Protein AF-A0A7D9M442-F1 (afdb_monomer)

Solvent-accessible surface area (backbone atoms only — not comparable to full-atom values): 5699 Å² total; per-residue (Å²): 112,73,65,52,66,72,62,32,69,70,51,43,58,56,58,74,69,63,83,73,95,51,93,71,42,90,75,34,66,72,53,50,51,52,53,48,52,44,67,80,46,75,59,74,48,44,68,58,37,40,49,57,46,76,68,62,70,82,55,94,93,58,50,69,67,59,46,52,50,53,51,52,60,35,47,70,60,32,66,56,76,82,72,78,69,89,79,76,78,131

Sequence (90 aa):
MALLHVAGLEALEVYNTFQWDTAGDDVKVDKIMEKFDRYWNPRKNLTFDGQSFCTRNQQEGETIDTYITELRNKASRCEFADLKDGSDPL

Mean predicted aligned error: 11.62 Å

Organism: Paramuricea clavata (NCBI:txid317549)

pLDDT: mean 82.08, std 16.18, range [38.03, 96.94]

Radius of gyration: 20.0 Å; Cα contacts (8 Å, |Δi|>4): 41; chains: 1; bounding box: 41×38×50 Å

Secondary structure (DSSP, 8-state):
-HHHHHH-HHHHHHHTT---SSTTGGG-HHHHHHHHHHHH-S---HHHHHHHHHT--PPTT--HHHHHHHHHHHHHHTTGGGG-------

Structure (mmCIF, N/CA/C/O backbone):
data_AF-A0A7D9M442-F1
#
_entry.id   AF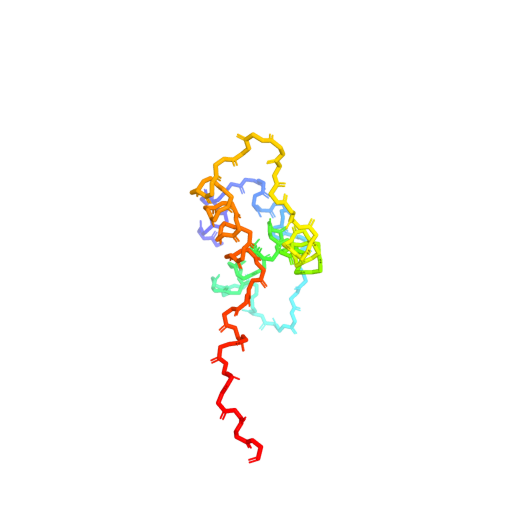-A0A7D9M442-F1
#
loop_
_atom_site.group_PDB
_atom_site.id
_atom_site.type_symbol
_atom_site.label_atom_id
_atom_site.label_alt_id
_atom_site.label_comp_id
_atom_site.label_asym_id
_atom_site.label_entity_id
_atom_site.label_seq_id
_atom_site.pdbx_PDB_ins_code
_atom_site.Cartn_x
_atom_site.Cartn_y
_atom_site.Cartn_z
_atom_site.occupancy
_atom_site.B_iso_or_equiv
_atom_site.auth_seq_id
_atom_site.auth_comp_id
_atom_site.auth_asym_id
_atom_site.auth_atom_id
_atom_site.pdbx_PDB_model_num
ATOM 1 N N . MET A 1 1 ? 8.567 0.426 -22.836 1.00 68.06 1 MET A N 1
ATOM 2 C CA . MET A 1 1 ? 7.729 -0.576 -22.138 1.00 68.06 1 MET A CA 1
ATOM 3 C C . MET A 1 1 ? 6.272 -0.137 -22.194 1.00 68.06 1 MET A C 1
ATOM 5 O O . MET A 1 1 ? 5.996 0.989 -21.802 1.00 68.06 1 MET A O 1
ATOM 9 N N . ALA A 1 2 ? 5.353 -0.976 -22.690 1.00 85.31 2 ALA A N 1
ATOM 10 C CA . ALA A 1 2 ? 3.929 -0.623 -22.821 1.00 85.31 2 ALA A CA 1
A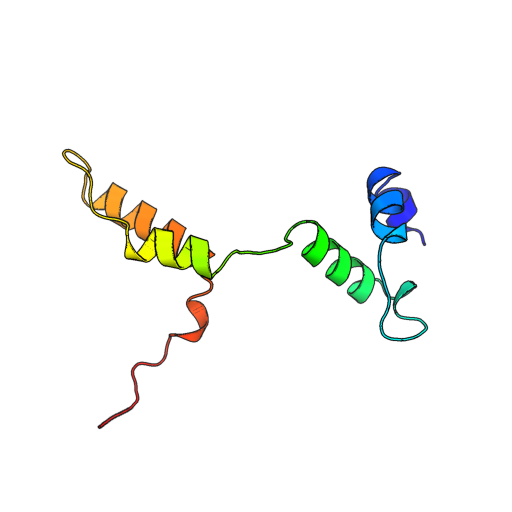TOM 11 C C . ALA A 1 2 ? 3.263 -0.301 -21.468 1.00 85.31 2 ALA A C 1
ATOM 13 O O . ALA A 1 2 ? 2.423 0.588 -21.400 1.00 85.31 2 ALA A O 1
ATOM 14 N N . LEU A 1 3 ? 3.707 -0.963 -20.392 1.00 87.94 3 LEU A N 1
ATOM 15 C CA . LEU A 1 3 ? 3.232 -0.743 -19.024 1.00 87.94 3 LEU A CA 1
ATOM 16 C C . LEU A 1 3 ? 3.344 0.726 -18.588 1.00 87.94 3 LEU A C 1
ATOM 18 O O . LEU A 1 3 ? 2.337 1.334 -18.252 1.00 87.94 3 LEU A O 1
ATOM 22 N N . LEU A 1 4 ? 4.548 1.310 -18.642 1.00 89.50 4 LEU A N 1
ATOM 23 C CA . LEU A 1 4 ? 4.788 2.693 -18.202 1.00 89.50 4 LEU A CA 1
ATOM 24 C C . LEU A 1 4 ? 4.058 3.718 -19.078 1.00 89.50 4 LEU A C 1
ATOM 26 O O . LEU A 1 4 ? 3.640 4.762 -18.595 1.00 89.50 4 LEU A O 1
ATOM 30 N N . HIS A 1 5 ? 3.868 3.402 -20.362 1.00 87.25 5 HIS A N 1
ATOM 31 C CA . HIS A 1 5 ? 3.114 4.258 -21.273 1.00 87.25 5 HIS A CA 1
ATOM 32 C C . HIS A 1 5 ? 1.621 4.304 -20.915 1.00 87.25 5 HIS A C 1
ATOM 34 O O . HIS A 1 5 ? 1.014 5.367 -20.970 1.00 87.25 5 HIS A O 1
ATOM 40 N N . VAL A 1 6 ? 1.038 3.168 -20.514 1.00 92.38 6 VAL A N 1
ATOM 41 C CA . VAL A 1 6 ? -0.359 3.095 -20.054 1.00 92.38 6 VAL A CA 1
ATOM 42 C C . VAL A 1 6 ? -0.515 3.651 -18.633 1.00 92.38 6 VAL A C 1
ATOM 44 O O . VAL A 1 6 ? -1.528 4.277 -18.342 1.00 92.38 6 VAL A O 1
ATOM 47 N N . ALA A 1 7 ? 0.481 3.456 -17.762 1.00 89.19 7 ALA A N 1
ATOM 48 C CA . ALA A 1 7 ? 0.456 3.917 -16.372 1.00 89.19 7 ALA A CA 1
ATOM 49 C C . ALA A 1 7 ? 0.544 5.449 -16.223 1.00 89.19 7 ALA A C 1
ATOM 51 O O . ALA A 1 7 ? 0.126 5.988 -15.203 1.00 89.19 7 ALA A O 1
ATOM 52 N N . GLY A 1 8 ? 1.048 6.153 -17.242 1.00 93.69 8 GLY A N 1
ATOM 53 C CA . GLY A 1 8 ? 1.069 7.613 -17.295 1.00 93.69 8 GLY A CA 1
ATOM 54 C C . GLY A 1 8 ? 2.354 8.252 -16.761 1.00 93.69 8 GLY A C 1
ATOM 55 O O . GLY A 1 8 ? 3.299 7.582 -16.343 1.00 93.69 8 GLY A O 1
ATOM 56 N N . LEU A 1 9 ? 2.393 9.587 -16.819 1.00 92.69 9 LEU A N 1
ATOM 57 C CA . LEU A 1 9 ? 3.593 10.383 -16.533 1.00 92.69 9 LEU A CA 1
ATOM 58 C C . LEU A 1 9 ? 4.053 10.265 -15.077 1.00 92.69 9 LEU A C 1
ATOM 60 O O . LEU A 1 9 ? 5.244 10.106 -14.838 1.00 92.69 9 LEU A O 1
ATOM 64 N N . GLU A 1 10 ? 3.123 10.256 -14.123 1.00 91.19 10 GLU A N 1
ATOM 65 C CA . GLU A 1 10 ? 3.446 10.126 -12.696 1.00 91.19 10 GLU A CA 1
ATOM 66 C C . GLU A 1 10 ? 4.158 8.798 -12.397 1.00 91.19 10 GLU A C 1
ATOM 68 O O . GLU A 1 10 ? 5.184 8.764 -11.720 1.00 91.19 10 GLU A O 1
ATOM 73 N N . ALA A 1 11 ? 3.668 7.692 -12.967 1.00 91.06 11 ALA A N 1
ATOM 74 C CA . ALA A 1 11 ? 4.314 6.392 -12.825 1.00 91.06 11 ALA A CA 1
ATOM 75 C C . ALA A 1 11 ? 5.704 6.375 -13.480 1.00 91.06 11 ALA A C 1
ATOM 77 O O . ALA A 1 11 ? 6.633 5.777 -12.940 1.00 91.06 11 ALA A O 1
ATOM 78 N N . LEU A 1 12 ? 5.872 7.047 -14.623 1.00 93.88 12 LEU A N 1
ATOM 79 C CA . LEU A 1 12 ? 7.163 7.158 -15.300 1.00 93.88 12 LEU A CA 1
ATOM 80 C C . LEU A 1 12 ? 8.181 7.962 -14.476 1.00 93.88 12 LEU A C 1
ATOM 82 O O . LEU A 1 12 ? 9.339 7.559 -14.378 1.00 93.88 12 LEU A O 1
ATOM 86 N N . GLU A 1 13 ? 7.762 9.072 -13.868 1.00 94.25 13 GLU A N 1
ATOM 87 C CA . GLU A 1 13 ? 8.605 9.873 -12.975 1.00 94.25 13 GLU A CA 1
ATOM 88 C C . GLU A 1 13 ? 9.086 9.048 -11.781 1.00 94.25 13 GLU A C 1
ATOM 90 O O . GLU A 1 13 ? 10.283 9.017 -11.501 1.00 94.25 13 GLU A O 1
ATOM 95 N N . VAL A 1 14 ? 8.177 8.309 -11.141 1.00 93.94 14 VAL A N 1
ATOM 96 C CA . VAL A 1 14 ? 8.505 7.400 -10.036 1.00 93.94 14 VAL A CA 1
ATOM 97 C C . VAL A 1 14 ? 9.453 6.291 -10.492 1.00 93.94 14 VAL A C 1
ATOM 99 O O . VAL A 1 14 ? 10.474 6.060 -9.846 1.00 93.94 14 VAL A O 1
ATOM 102 N N . TYR A 1 15 ? 9.172 5.646 -11.625 1.00 94.62 15 TYR A N 1
ATOM 103 C CA . TYR A 1 15 ? 10.022 4.599 -12.193 1.00 94.62 15 TYR A CA 1
ATOM 104 C C . TYR A 1 15 ? 11.470 5.070 -12.396 1.00 94.62 15 TYR A C 1
ATOM 106 O O . TYR A 1 15 ? 12.409 4.343 -12.076 1.00 94.62 15 TYR A O 1
ATOM 114 N N . ASN A 1 16 ? 11.662 6.309 -12.857 1.00 94.12 16 ASN A N 1
ATOM 115 C CA . ASN A 1 16 ? 12.991 6.890 -13.065 1.00 94.12 16 ASN A CA 1
ATOM 116 C C . ASN A 1 16 ? 13.780 7.111 -11.760 1.00 94.12 16 ASN A C 1
ATOM 118 O O . ASN A 1 16 ? 14.987 7.339 -11.812 1.00 94.12 16 ASN A O 1
ATOM 122 N N . THR A 1 17 ? 13.130 7.033 -10.594 1.00 94.56 17 THR A N 1
ATOM 123 C CA . THR A 1 17 ? 13.800 7.093 -9.284 1.00 94.56 17 THR A CA 1
ATOM 124 C C . THR A 1 17 ? 14.278 5.728 -8.782 1.00 94.56 17 THR A C 1
ATOM 126 O O . THR A 1 17 ? 15.016 5.660 -7.796 1.00 94.56 17 THR A O 1
ATOM 129 N N . PHE A 1 18 ? 13.879 4.627 -9.429 1.00 94.31 18 PHE A N 1
ATOM 130 C CA . PHE A 1 18 ? 14.216 3.285 -8.966 1.00 94.31 18 PHE A CA 1
ATOM 131 C C . PHE A 1 18 ? 15.684 2.939 -9.208 1.00 94.31 18 PHE A C 1
ATOM 133 O O . PHE A 1 18 ? 16.229 3.104 -10.296 1.00 94.31 18 PHE A O 1
ATOM 140 N N . GLN A 1 19 ? 16.308 2.385 -8.170 1.00 93.06 19 GLN A N 1
ATOM 141 C CA . GLN A 1 19 ? 17.612 1.735 -8.260 1.00 93.06 19 GLN A CA 1
ATOM 142 C C . GLN A 1 19 ? 17.418 0.235 -8.477 1.00 93.06 19 GLN A C 1
ATOM 144 O O . GLN A 1 19 ? 16.582 -0.380 -7.806 1.00 93.06 19 GLN A O 1
ATOM 149 N N . TRP A 1 20 ? 18.194 -0.345 -9.388 1.00 92.75 20 TRP A N 1
ATOM 150 C CA . TRP A 1 20 ? 18.096 -1.749 -9.785 1.00 92.75 20 TRP A CA 1
ATOM 151 C C . TRP A 1 20 ? 19.323 -2.522 -9.322 1.00 92.75 20 TRP A C 1
ATOM 153 O O . TRP A 1 20 ? 20.451 -2.108 -9.576 1.00 92.75 20 TRP A O 1
ATOM 163 N N . ASP A 1 21 ? 19.088 -3.648 -8.654 1.00 88.25 21 ASP A N 1
ATOM 164 C CA . ASP A 1 21 ? 20.151 -4.455 -8.050 1.00 88.25 21 ASP A CA 1
ATOM 165 C C . ASP A 1 21 ? 20.846 -5.356 -9.085 1.00 88.25 21 ASP A C 1
ATOM 167 O O . ASP A 1 21 ? 22.026 -5.673 -8.955 1.00 88.25 21 ASP A O 1
ATOM 171 N N . THR A 1 22 ? 20.121 -5.761 -10.133 1.00 93.50 22 THR A N 1
ATOM 172 C CA . THR A 1 22 ? 20.620 -6.623 -11.212 1.00 93.50 22 THR A CA 1
ATOM 173 C C . THR A 1 22 ? 20.331 -5.999 -12.574 1.00 93.50 22 THR A C 1
ATOM 175 O O . THR A 1 22 ? 19.239 -5.486 -12.821 1.00 93.50 22 THR A O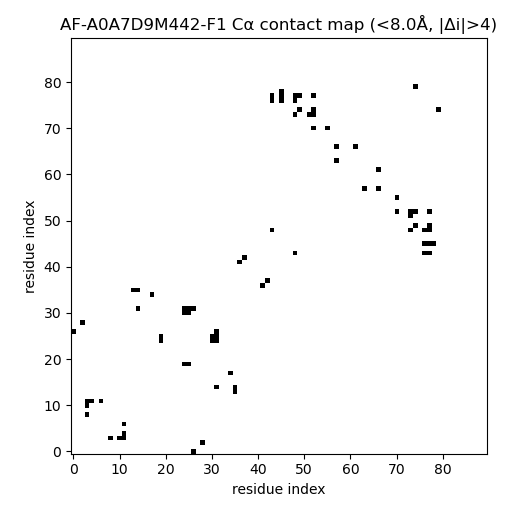 1
ATOM 178 N N . ALA A 1 23 ? 21.303 -6.069 -13.486 1.00 91.38 23 ALA A N 1
ATOM 179 C CA . ALA A 1 23 ? 21.124 -5.614 -14.860 1.00 91.38 23 ALA A CA 1
ATOM 180 C C . ALA A 1 23 ? 19.993 -6.395 -15.555 1.00 91.38 23 ALA A C 1
ATOM 182 O O . ALA A 1 23 ? 19.975 -7.628 -15.536 1.00 91.38 23 ALA A O 1
ATOM 183 N N . GLY A 1 24 ? 19.060 -5.677 -16.182 1.00 90.12 24 GLY A N 1
ATOM 184 C CA . GLY A 1 24 ? 17.905 -6.262 -16.860 1.00 90.12 24 GLY A CA 1
ATOM 185 C C . GLY A 1 24 ? 16.684 -6.494 -15.966 1.00 90.12 24 GLY A C 1
ATOM 186 O O . GLY A 1 24 ? 15.681 -7.008 -16.458 1.00 90.12 24 GLY A O 1
ATOM 187 N N . ASP A 1 25 ? 16.720 -6.137 -14.679 1.00 93.25 25 ASP A N 1
ATOM 188 C CA . ASP A 1 25 ? 15.506 -6.114 -13.847 1.00 93.25 25 ASP A CA 1
ATOM 189 C C . ASP A 1 25 ? 14.585 -4.935 -14.192 1.00 93.25 25 ASP A C 1
ATOM 191 O O . ASP A 1 25 ? 13.368 -5.049 -14.064 1.00 93.25 25 ASP A O 1
ATOM 195 N N . ASP A 1 26 ? 15.146 -3.855 -14.730 1.00 91.44 26 ASP A N 1
ATOM 196 C CA . ASP A 1 26 ? 14.455 -2.649 -15.194 1.00 91.44 26 ASP A CA 1
ATOM 197 C C . ASP A 1 26 ? 13.495 -2.906 -16.371 1.00 91.44 26 ASP A C 1
ATOM 199 O O . ASP A 1 26 ? 12.606 -2.109 -16.657 1.00 91.44 26 ASP A O 1
ATOM 203 N N . VAL A 1 27 ? 13.607 -4.062 -17.027 1.00 92.31 27 VAL A N 1
ATOM 204 C CA . VAL A 1 27 ? 12.691 -4.491 -18.096 1.00 92.31 27 VAL A CA 1
ATOM 205 C C . VAL A 1 27 ? 11.775 -5.648 -17.689 1.00 92.31 27 VAL A C 1
ATOM 207 O O . VAL A 1 27 ? 10.906 -6.046 -18.467 1.00 92.31 27 VAL A O 1
ATOM 210 N N . LYS A 1 28 ? 11.923 -6.202 -16.481 1.00 93.38 28 LYS A N 1
ATOM 211 C CA . LYS A 1 28 ? 11.067 -7.292 -15.993 1.00 93.38 28 LYS A CA 1
ATOM 212 C C . LYS A 1 28 ? 9.839 -6.712 -15.313 1.00 93.38 28 LYS A C 1
ATOM 214 O O . LYS A 1 28 ? 9.946 -6.089 -14.263 1.00 93.38 28 LYS A O 1
ATOM 219 N N . VAL A 1 29 ? 8.662 -6.976 -15.878 1.00 92.44 29 VAL A N 1
ATOM 220 C CA . VAL A 1 29 ? 7.383 -6.465 -15.355 1.00 92.44 29 VAL A CA 1
ATOM 221 C C . VAL A 1 29 ? 7.215 -6.770 -13.865 1.00 92.44 29 VAL A C 1
ATOM 223 O O . VAL A 1 29 ? 6.917 -5.855 -13.107 1.00 92.44 29 VAL A O 1
ATOM 226 N N . ASP A 1 30 ? 7.507 -7.994 -13.425 1.00 93.44 30 ASP A N 1
ATOM 227 C CA . ASP A 1 30 ? 7.361 -8.380 -12.014 1.00 93.44 30 ASP A CA 1
ATOM 228 C C . ASP A 1 30 ? 8.242 -7.539 -11.076 1.00 93.44 30 ASP A C 1
ATOM 230 O O . ASP A 1 30 ? 7.810 -7.140 -9.997 1.00 93.44 30 ASP A O 1
ATOM 234 N N . LYS A 1 31 ? 9.465 -7.201 -11.504 1.00 94.31 31 LYS A N 1
ATOM 235 C CA . LYS A 1 31 ? 10.396 -6.373 -10.723 1.00 94.31 31 LYS A CA 1
ATOM 236 C C . LYS A 1 31 ? 9.998 -4.904 -10.702 1.00 94.31 31 LYS A C 1
ATOM 238 O O . LYS A 1 31 ? 10.153 -4.238 -9.679 1.00 94.31 31 LYS A O 1
ATOM 243 N N . ILE A 1 32 ? 9.440 -4.421 -11.806 1.00 93.50 32 ILE A N 1
ATOM 244 C CA . ILE A 1 32 ? 8.852 -3.087 -11.899 1.00 93.50 32 ILE A CA 1
ATOM 245 C C . ILE A 1 32 ? 7.668 -2.961 -10.943 1.00 93.50 32 ILE A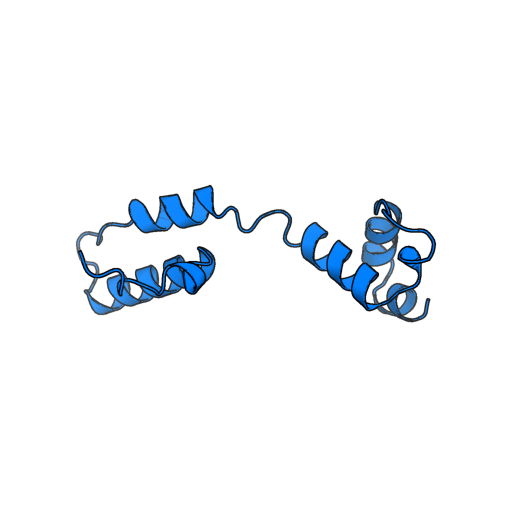 C 1
ATOM 247 O O . ILE A 1 32 ? 7.636 -2.022 -10.149 1.00 93.50 32 ILE A O 1
ATOM 251 N N . MET A 1 33 ? 6.751 -3.931 -10.954 1.00 92.25 33 MET A N 1
ATOM 252 C CA . MET A 1 33 ? 5.614 -3.964 -10.032 1.00 92.25 33 MET A CA 1
ATOM 253 C C . MET A 1 33 ? 6.069 -4.035 -8.569 1.00 92.25 33 MET A C 1
ATOM 255 O O . MET A 1 33 ? 5.569 -3.280 -7.745 1.00 92.25 33 MET A O 1
ATOM 259 N N . GLU A 1 34 ? 7.084 -4.844 -8.252 1.00 91.38 34 GLU A N 1
ATOM 260 C CA . GLU A 1 34 ? 7.640 -4.942 -6.896 1.00 91.38 34 GLU A CA 1
ATOM 261 C C . GLU A 1 34 ? 8.203 -3.600 -6.380 1.00 91.38 34 GLU A C 1
ATOM 263 O O . GLU A 1 34 ? 7.971 -3.223 -5.228 1.00 91.38 34 GLU A O 1
ATOM 268 N N . LYS A 1 35 ? 8.940 -2.848 -7.210 1.00 91.81 35 LYS A N 1
ATOM 269 C CA . LYS A 1 35 ? 9.463 -1.522 -6.826 1.00 91.81 35 LYS A CA 1
ATOM 270 C C . LYS A 1 35 ? 8.341 -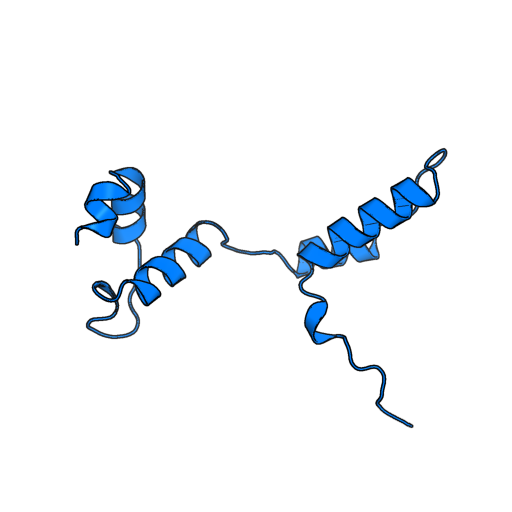0.504 -6.637 1.00 91.81 35 LYS A C 1
ATOM 272 O O . LYS A 1 35 ? 8.403 0.292 -5.704 1.00 91.81 35 LYS A O 1
ATOM 277 N N . PHE A 1 36 ? 7.320 -0.558 -7.482 1.00 92.25 36 PHE A N 1
ATOM 278 C CA . PHE A 1 36 ? 6.134 0.281 -7.371 1.00 92.25 36 PHE A CA 1
ATOM 279 C C . PHE A 1 36 ? 5.330 0.002 -6.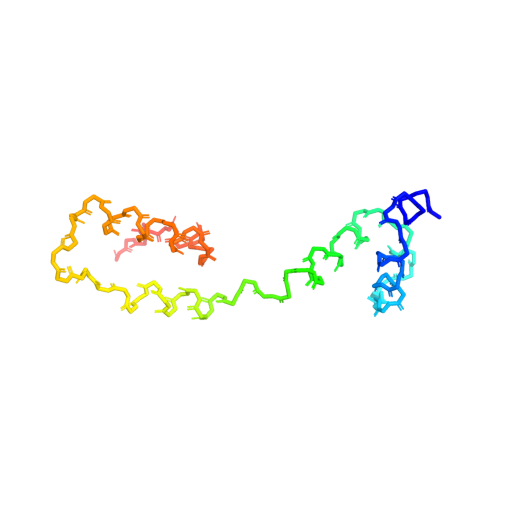100 1.00 92.25 36 PHE A C 1
ATOM 281 O O . PHE A 1 36 ? 5.027 0.938 -5.360 1.00 92.25 36 PHE A O 1
ATOM 288 N N . ASP A 1 37 ? 5.076 -1.268 -5.785 1.00 89.50 37 ASP A N 1
ATOM 289 C CA . ASP A 1 37 ? 4.418 -1.660 -4.538 1.00 89.50 37 ASP A CA 1
ATOM 290 C C . ASP A 1 37 ? 5.198 -1.147 -3.327 1.00 89.50 37 ASP A C 1
ATOM 292 O O . ASP A 1 37 ? 4.615 -0.565 -2.417 1.00 89.50 37 ASP A O 1
ATOM 296 N N . ARG A 1 38 ? 6.531 -1.266 -3.332 1.00 85.62 38 ARG A N 1
ATOM 297 C CA . ARG A 1 38 ? 7.378 -0.704 -2.267 1.00 85.62 38 ARG A CA 1
ATOM 298 C C . ARG A 1 38 ? 7.353 0.824 -2.227 1.00 85.62 38 ARG A C 1
ATOM 300 O O . ARG A 1 38 ? 7.434 1.389 -1.144 1.00 85.62 38 ARG A O 1
ATOM 307 N N . TYR A 1 39 ? 7.275 1.504 -3.368 1.00 87.44 39 TYR A N 1
ATOM 308 C CA . TYR A 1 39 ? 7.244 2.967 -3.424 1.00 87.44 39 TYR A CA 1
ATOM 309 C C . TYR A 1 39 ? 5.945 3.531 -2.840 1.00 87.44 39 TYR A C 1
ATOM 311 O O . TYR A 1 39 ? 5.982 4.474 -2.050 1.00 87.44 39 TYR A O 1
ATOM 319 N N . TRP A 1 40 ? 4.803 2.936 -3.190 1.00 82.88 40 TRP A N 1
ATOM 320 C CA . TRP A 1 40 ? 3.489 3.363 -2.697 1.00 82.88 40 TRP A CA 1
ATOM 321 C C . TRP A 1 40 ? 3.123 2.776 -1.339 1.00 82.88 40 TRP A C 1
ATOM 323 O O . TRP A 1 40 ? 2.271 3.321 -0.637 1.00 82.88 40 TRP A O 1
ATOM 333 N N . ASN A 1 41 ? 3.801 1.708 -0.934 1.00 76.75 41 ASN A N 1
ATOM 334 C CA . ASN A 1 41 ? 3.666 1.098 0.375 1.00 76.75 41 ASN A CA 1
ATOM 335 C C . ASN A 1 41 ? 5.026 1.085 1.095 1.00 76.75 41 ASN A C 1
ATOM 337 O O . ASN A 1 41 ? 5.539 0.013 1.423 1.00 76.75 41 ASN A O 1
ATOM 341 N N . PRO A 1 42 ? 5.637 2.267 1.347 1.00 64.12 42 PRO A N 1
ATOM 342 C CA . PRO A 1 42 ? 7.016 2.360 1.826 1.00 64.12 42 PRO A CA 1
ATOM 343 C C . PRO A 1 42 ? 7.214 1.620 3.141 1.00 64.12 42 PRO A C 1
ATOM 345 O O . PRO A 1 42 ? 8.304 1.115 3.402 1.00 64.12 42 PRO A O 1
ATOM 348 N N . ARG A 1 43 ? 6.159 1.541 3.956 1.00 57.25 43 ARG A N 1
ATOM 349 C CA . ARG A 1 43 ? 6.077 0.774 5.190 1.00 57.25 43 ARG A CA 1
ATOM 350 C C . ARG A 1 43 ? 4.597 0.566 5.503 1.00 57.25 43 ARG A C 1
ATOM 352 O O . ARG A 1 43 ? 3.946 1.506 5.960 1.00 57.25 43 ARG A O 1
ATOM 359 N N . LYS A 1 44 ? 4.091 -0.668 5.446 1.00 57.25 44 LYS A N 1
ATOM 360 C CA . LYS A 1 44 ? 3.274 -1.093 6.590 1.00 57.25 44 LYS A CA 1
ATOM 361 C C . LYS A 1 44 ? 4.200 -0.897 7.783 1.00 57.25 44 LYS A C 1
ATOM 363 O O . LYS A 1 44 ? 5.189 -1.613 7.912 1.00 57.25 44 LYS A O 1
ATOM 368 N N . ASN A 1 45 ? 4.023 0.177 8.551 1.00 62.22 45 ASN A N 1
ATOM 369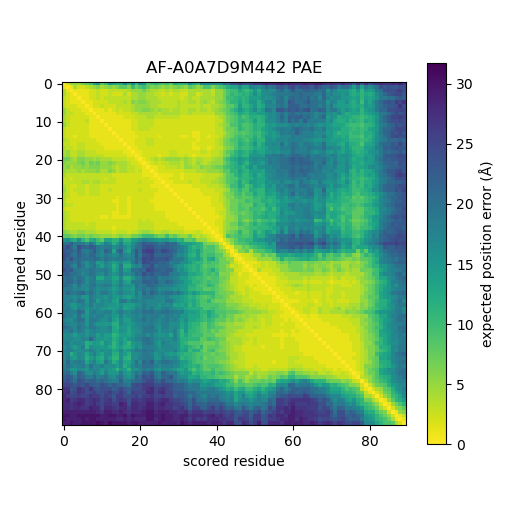 C CA . ASN A 1 45 ? 4.857 0.411 9.722 1.00 62.22 45 ASN A CA 1
ATOM 370 C C . ASN A 1 45 ? 4.433 -0.641 10.743 1.00 62.22 45 ASN A C 1
ATOM 372 O O . ASN A 1 45 ? 3.653 -0.331 11.630 1.00 62.22 45 ASN A O 1
ATOM 376 N N . LEU A 1 46 ? 4.915 -1.877 10.607 1.00 63.41 46 LEU A N 1
ATOM 377 C CA . LEU A 1 46 ? 4.588 -2.997 11.490 1.00 63.41 46 LEU A CA 1
ATOM 378 C C . LEU A 1 46 ? 4.759 -2.602 12.959 1.00 63.41 46 LEU A C 1
ATOM 380 O O . LEU A 1 46 ? 3.939 -2.953 13.798 1.00 63.41 46 LEU A O 1
ATOM 384 N N . THR A 1 47 ? 5.762 -1.772 13.257 1.00 65.25 47 THR A N 1
ATOM 385 C CA . THR A 1 47 ? 5.961 -1.166 14.577 1.00 65.25 47 THR A CA 1
ATOM 386 C C . THR A 1 47 ? 4.810 -0.247 14.995 1.00 65.25 47 THR A C 1
ATOM 388 O O . THR A 1 47 ? 4.323 -0.357 16.114 1.00 65.25 47 THR A O 1
ATOM 391 N N . PHE A 1 48 ? 4.358 0.651 14.119 1.00 71.81 48 PHE A N 1
ATOM 392 C CA . PHE A 1 48 ? 3.255 1.569 14.414 1.00 71.81 48 PHE A CA 1
ATOM 393 C C . PHE A 1 48 ? 1.910 0.843 14.474 1.00 71.81 48 PHE A C 1
ATOM 395 O O . PHE A 1 48 ? 1.148 1.048 15.413 1.00 71.81 48 PHE A O 1
ATOM 402 N N . ASP A 1 49 ? 1.622 -0.011 13.493 1.00 76.00 49 ASP A N 1
ATOM 403 C CA . ASP A 1 49 ? 0.389 -0.788 13.430 1.00 76.00 49 ASP A CA 1
ATOM 404 C C . ASP A 1 49 ? 0.323 -1.753 14.630 1.00 76.00 49 ASP A C 1
ATOM 406 O O . ASP A 1 49 ? -0.690 -1.785 15.330 1.00 76.00 49 ASP A O 1
ATOM 410 N N . GLY A 1 50 ? 1.431 -2.430 14.956 1.00 76.88 50 GLY A N 1
ATOM 411 C CA . GLY A 1 50 ? 1.556 -3.302 16.126 1.00 76.88 50 GLY A CA 1
ATOM 412 C C . GLY A 1 50 ? 1.395 -2.547 17.445 1.00 76.88 50 GLY A C 1
ATOM 413 O O . GLY A 1 50 ? 0.623 -2.967 18.304 1.00 76.88 50 GLY A O 1
ATOM 414 N N . GLN A 1 51 ? 2.033 -1.382 17.596 1.00 79.88 51 GLN A N 1
ATOM 415 C CA .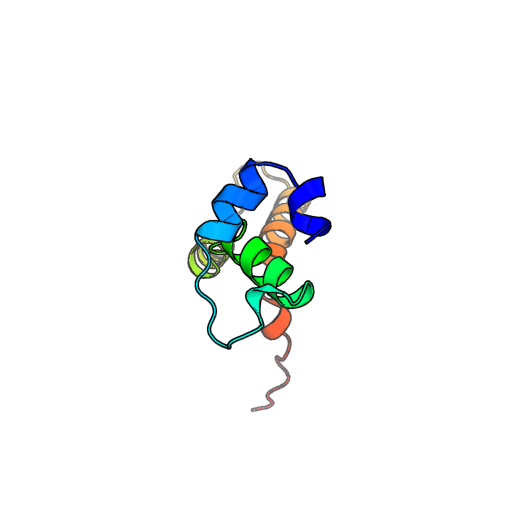 GLN A 1 51 ? 1.812 -0.521 18.760 1.00 79.88 51 GLN A CA 1
ATOM 416 C C . GLN A 1 51 ? 0.352 -0.057 18.844 1.00 79.88 51 GLN A C 1
ATOM 418 O O . GLN A 1 51 ? -0.234 -0.083 19.924 1.00 79.88 51 GLN A O 1
ATOM 423 N N . SER A 1 52 ? -0.262 0.331 17.724 1.00 82.94 52 SER A N 1
ATOM 424 C CA . SER A 1 52 ? -1.667 0.749 17.662 1.00 82.94 52 SER A CA 1
ATOM 425 C C . SER A 1 52 ? -2.636 -0.378 18.025 1.00 82.94 52 SER A C 1
ATOM 427 O O . SER A 1 52 ? -3.686 -0.103 18.600 1.00 82.94 52 SER A O 1
ATOM 429 N N . PHE A 1 53 ? -2.300 -1.632 17.709 1.00 86.88 53 PHE A N 1
ATOM 430 C CA . PHE A 1 53 ? -3.039 -2.808 18.162 1.00 86.88 53 PHE A CA 1
ATOM 431 C C . PHE A 1 53 ? -2.849 -3.044 19.666 1.00 86.88 53 PHE A C 1
ATOM 433 O O . PHE A 1 53 ? -3.831 -3.077 20.400 1.00 86.88 53 PHE A O 1
ATOM 440 N N . CYS A 1 54 ? -1.603 -3.124 20.148 1.00 85.00 54 CYS A N 1
ATOM 441 C CA . CYS A 1 54 ? -1.293 -3.417 21.553 1.00 85.00 54 CYS A CA 1
ATOM 442 C C . CYS A 1 54 ? -1.791 -2.343 22.533 1.00 85.00 54 CYS A C 1
ATOM 444 O O . CYS A 1 54 ? -2.029 -2.634 23.700 1.00 85.00 54 CYS A O 1
ATOM 446 N N . THR A 1 55 ? -1.933 -1.097 22.078 1.00 89.00 55 THR A N 1
ATOM 447 C CA . THR A 1 55 ? -2.423 0.025 22.901 1.00 89.00 55 THR A CA 1
ATOM 448 C C . THR A 1 55 ? -3.927 0.265 22.774 1.00 89.00 55 THR A C 1
ATOM 450 O O . THR A 1 55 ? -4.466 1.157 23.435 1.00 89.00 55 THR A O 1
ATOM 453 N N . ARG A 1 56 ? -4.633 -0.510 21.942 1.00 92.56 56 ARG A N 1
ATOM 454 C CA . ARG A 1 56 ? -6.074 -0.357 21.756 1.00 92.56 56 ARG A CA 1
ATOM 455 C C . ARG A 1 56 ? -6.825 -0.944 22.953 1.00 92.56 56 ARG A C 1
ATOM 457 O O . ARG A 1 56 ? -6.807 -2.146 23.165 1.00 92.56 56 ARG A O 1
ATOM 464 N N . ASN A 1 57 ? -7.543 -0.083 23.673 1.00 93.56 57 ASN A N 1
ATOM 465 C CA . ASN A 1 57 ? -8.464 -0.445 24.757 1.00 93.56 57 ASN A CA 1
ATOM 466 C C . ASN A 1 57 ? -9.888 -0.038 24.397 1.00 93.56 57 ASN A C 1
ATOM 468 O O . ASN A 1 57 ? -10.043 1.001 23.754 1.00 93.56 57 ASN A O 1
ATOM 472 N N . GLN A 1 58 ? -10.897 -0.810 24.812 1.00 95.31 58 GLN A N 1
ATOM 473 C CA . GLN A 1 58 ? -12.315 -0.499 24.580 1.00 95.31 58 GLN A CA 1
ATOM 474 C C . GLN A 1 58 ? -12.659 0.888 25.135 1.00 95.31 58 GLN A C 1
ATOM 476 O O . GLN A 1 58 ? -12.281 1.219 26.259 1.00 95.31 58 GLN A O 1
ATOM 481 N N . GLN A 1 59 ? -13.337 1.709 24.334 1.00 94.12 59 GLN A N 1
ATOM 482 C CA . GLN A 1 59 ? -13.733 3.054 24.751 1.00 94.12 59 GLN A CA 1
ATOM 483 C C . GLN A 1 59 ? -14.996 3.012 25.618 1.00 94.12 59 GLN A C 1
ATOM 485 O O . GLN A 1 59 ? -15.804 2.086 25.531 1.00 94.12 59 GLN A O 1
ATOM 490 N N . GLU A 1 60 ? -15.189 4.030 26.454 1.00 94.50 60 GLU A N 1
ATOM 491 C CA . GLU A 1 60 ? -16.411 4.160 27.245 1.00 94.50 60 GLU A CA 1
ATOM 492 C C . GLU A 1 60 ? -17.631 4.303 26.320 1.00 94.50 60 GLU A C 1
ATOM 494 O O . GLU A 1 60 ? -17.641 5.126 25.406 1.00 94.50 60 GLU A O 1
ATOM 499 N N . GLY A 1 61 ? -18.646 3.459 26.523 1.00 95.00 61 GLY A N 1
ATOM 500 C CA . GLY A 1 61 ? -19.836 3.406 25.665 1.00 95.00 61 GLY A CA 1
ATOM 501 C C . GLY A 1 61 ? -19.655 2.658 24.337 1.00 95.00 61 GLY A C 1
ATOM 502 O O . GLY A 1 61 ? -20.622 2.512 23.592 1.00 95.00 61 GLY A O 1
ATOM 503 N N . GLU A 1 62 ? -18.460 2.144 24.034 1.00 95.06 62 GLU A N 1
ATOM 504 C CA . GLU A 1 62 ? -18.233 1.304 22.857 1.00 95.06 62 GLU A CA 1
ATOM 505 C C . GLU A 1 62 ? -18.802 -0.104 23.071 1.00 95.06 62 GLU A C 1
ATOM 507 O O . GLU A 1 62 ? -18.566 -0.737 24.101 1.00 95.06 62 GLU A O 1
ATOM 512 N N . THR A 1 63 ? -19.520 -0.633 22.079 1.00 96.94 63 THR A N 1
ATOM 513 C CA . THR A 1 63 ? -20.015 -2.015 22.142 1.00 96.94 63 THR A CA 1
ATOM 514 C C . THR A 1 63 ? -18.880 -3.021 21.955 1.00 96.94 63 THR A C 1
ATOM 516 O O . THR A 1 63 ? -17.891 -2.753 21.270 1.00 96.94 63 THR A O 1
ATOM 519 N N . ILE A 1 64 ? -19.043 -4.218 22.518 1.00 94.88 64 ILE A N 1
ATOM 520 C CA . ILE A 1 64 ? -18.063 -5.301 22.364 1.00 94.88 64 ILE A CA 1
ATOM 521 C C . ILE A 1 64 ? -17.875 -5.666 20.883 1.00 94.88 64 ILE A C 1
ATOM 523 O O . ILE A 1 64 ? -16.746 -5.875 20.444 1.00 94.88 64 ILE A O 1
ATOM 527 N N . ASP A 1 65 ? -18.950 -5.685 20.095 1.00 95.62 65 ASP A N 1
ATOM 528 C CA . ASP A 1 65 ? -18.884 -6.029 18.672 1.00 95.62 65 ASP A CA 1
ATOM 529 C C . ASP A 1 65 ? -18.074 -5.006 17.868 1.00 95.62 65 ASP A C 1
ATOM 531 O O . ASP A 1 65 ? -17.238 -5.381 17.038 1.00 95.62 65 ASP A O 1
ATOM 535 N N . THR A 1 66 ? -18.268 -3.711 18.143 1.00 95.19 66 THR A N 1
ATOM 536 C CA . THR A 1 66 ? -17.474 -2.632 17.535 1.00 95.19 66 THR A CA 1
ATOM 537 C C . THR A 1 66 ? -16.004 -2.764 17.921 1.00 95.19 66 THR A C 1
ATOM 539 O O . THR A 1 66 ? -15.134 -2.750 17.049 1.00 95.19 66 THR A O 1
ATOM 542 N N . TYR A 1 67 ? -15.730 -2.995 19.205 1.00 95.81 67 TYR A N 1
ATOM 543 C CA . TYR A 1 67 ? -14.372 -3.157 19.708 1.00 95.81 67 TYR A CA 1
ATOM 544 C C . TYR A 1 67 ? -13.639 -4.339 19.054 1.00 95.81 67 TYR A C 1
ATOM 546 O O . TYR A 1 67 ? -12.511 -4.194 18.577 1.00 95.81 67 TYR A O 1
ATOM 554 N N . ILE A 1 68 ? -14.293 -5.503 18.963 1.00 94.00 68 ILE A N 1
ATOM 555 C CA . ILE A 1 68 ? -13.740 -6.703 18.317 1.00 94.00 68 ILE A CA 1
ATOM 556 C C . ILE A 1 68 ? -13.511 -6.469 16.821 1.00 94.00 68 ILE A C 1
ATOM 558 O O . ILE A 1 68 ? -12.493 -6.909 16.279 1.00 94.00 68 ILE A O 1
ATOM 562 N N . THR A 1 69 ? -14.432 -5.781 16.145 1.00 93.69 69 THR A N 1
ATOM 563 C CA . THR A 1 69 ? -14.304 -5.463 14.715 1.00 93.69 69 THR A CA 1
ATOM 564 C C . THR A 1 69 ? -13.075 -4.592 14.459 1.00 93.69 69 THR A C 1
ATOM 566 O O . THR A 1 69 ? -12.247 -4.920 13.608 1.00 93.69 69 THR A O 1
ATOM 569 N N . GLU A 1 70 ? -12.889 -3.543 15.257 1.00 91.25 70 GLU A N 1
ATOM 570 C CA . GLU A 1 70 ? -11.729 -2.656 15.156 1.00 91.25 70 GLU A CA 1
ATOM 571 C C . GLU A 1 70 ? -10.411 -3.365 15.487 1.00 91.25 70 GLU A C 1
ATOM 573 O O . GLU A 1 70 ? -9.404 -3.161 14.804 1.00 91.25 70 GLU A O 1
ATOM 578 N N . LEU A 1 71 ? -10.402 -4.249 16.491 1.00 90.81 71 LEU A N 1
ATOM 579 C CA . LEU A 1 71 ? -9.230 -5.071 16.796 1.00 90.81 71 LEU A CA 1
ATOM 580 C C . LEU A 1 71 ? -8.852 -5.991 15.630 1.00 90.81 71 LEU A C 1
ATOM 582 O O . LEU A 1 71 ? -7.671 -6.092 15.300 1.00 90.81 71 LEU A O 1
ATOM 586 N N . ARG A 1 72 ? -9.829 -6.625 14.968 1.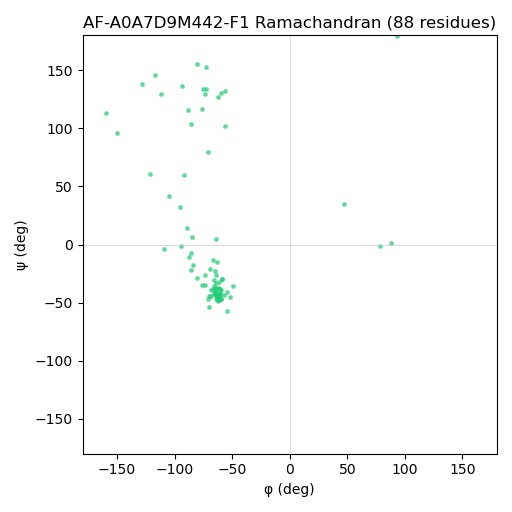00 88.81 72 ARG A N 1
ATOM 587 C CA . ARG A 1 72 ? -9.583 -7.476 13.788 1.00 88.81 72 ARG A CA 1
ATOM 588 C C . ARG A 1 72 ? -9.014 -6.675 12.616 1.00 88.81 72 ARG A C 1
ATOM 590 O O . ARG A 1 72 ? -8.043 -7.115 12.004 1.00 88.81 72 ARG A O 1
ATOM 597 N N . ASN A 1 73 ? -9.562 -5.487 12.358 1.00 86.12 73 ASN A N 1
ATOM 598 C CA . ASN A 1 73 ? -9.074 -4.572 11.320 1.00 86.12 73 ASN A CA 1
ATOM 599 C C . ASN A 1 73 ? -7.642 -4.088 11.595 1.00 86.12 73 ASN A C 1
ATOM 601 O O . ASN A 1 73 ? -6.838 -3.929 10.679 1.00 86.12 73 ASN A O 1
ATOM 605 N N . LYS A 1 74 ? -7.295 -3.851 12.864 1.00 85.25 74 LYS A N 1
ATOM 606 C CA . LYS A 1 74 ? -5.923 -3.502 13.257 1.00 85.25 74 LYS A CA 1
ATOM 607 C C . LYS A 1 74 ? -4.981 -4.699 13.119 1.00 85.25 74 LYS A C 1
ATOM 609 O O . LYS A 1 74 ? -3.902 -4.550 12.550 1.00 85.25 74 LYS A O 1
ATOM 614 N N . ALA A 1 75 ? -5.398 -5.886 13.557 1.00 83.44 75 ALA A N 1
ATOM 615 C CA . ALA A 1 75 ? -4.598 -7.106 13.461 1.00 83.44 75 ALA A CA 1
ATOM 616 C C . ALA A 1 75 ? -4.262 -7.486 12.007 1.00 83.44 75 ALA A C 1
ATOM 618 O O . ALA A 1 75 ? -3.136 -7.897 11.732 1.00 83.44 75 ALA A O 1
ATOM 619 N N . SER A 1 76 ? -5.184 -7.287 11.055 1.00 78.50 76 SER A N 1
ATOM 620 C CA . SER A 1 76 ? -4.938 -7.584 9.633 1.00 78.50 76 SER A CA 1
ATOM 621 C C . SER A 1 76 ? -3.855 -6.704 8.999 1.00 78.50 76 SER A C 1
ATOM 623 O O . SER A 1 76 ? -3.252 -7.086 7.997 1.00 78.50 76 SER A O 1
ATOM 625 N N . ARG A 1 77 ? -3.589 -5.526 9.576 1.00 74.25 77 ARG A N 1
ATOM 626 C CA . ARG A 1 77 ? -2.548 -4.596 9.114 1.00 74.25 77 ARG A CA 1
ATOM 627 C C . ARG A 1 77 ? -1.167 -4.893 9.692 1.00 74.25 77 ARG A C 1
ATOM 629 O O . ARG A 1 77 ? -0.170 -4.513 9.093 1.00 74.25 77 ARG A O 1
ATOM 636 N N . CYS A 1 78 ? -1.113 -5.601 10.814 1.00 70.19 78 CYS A N 1
ATOM 637 C CA . CYS A 1 78 ? 0.118 -5.880 11.548 1.00 70.19 78 CYS A CA 1
ATOM 638 C C . CYS A 1 78 ? 0.896 -7.107 11.033 1.00 70.19 78 CYS A C 1
ATOM 640 O O . CYS A 1 78 ? 1.840 -7.522 11.692 1.00 70.19 78 CYS A O 1
ATOM 642 N N . GLU A 1 79 ? 0.488 -7.717 9.913 1.00 63.81 79 GLU A N 1
ATOM 643 C CA . GLU A 1 79 ? 1.088 -8.952 9.364 1.00 63.81 79 GLU A CA 1
ATOM 644 C C . GLU A 1 79 ? 1.301 -10.061 10.418 1.00 63.81 79 GLU A C 1
ATOM 646 O O . GLU A 1 79 ? 2.226 -10.856 10.326 1.00 63.81 79 GLU A O 1
ATOM 651 N N . PHE A 1 80 ? 0.395 -10.183 11.400 1.00 59.62 80 PHE A N 1
ATOM 652 C CA . PHE A 1 80 ? 0.427 -11.239 12.430 1.00 59.62 80 PHE A CA 1
ATOM 653 C C . PHE A 1 80 ? 0.244 -12.670 11.877 1.00 59.62 80 PHE A C 1
ATOM 655 O O . PHE A 1 80 ? 0.129 -13.616 12.655 1.00 59.62 80 PHE A O 1
ATOM 662 N N . ALA A 1 81 ? 0.181 -12.849 10.554 1.00 53.09 81 ALA A N 1
ATOM 663 C CA . ALA A 1 81 ? -0.024 -14.143 9.909 1.00 53.09 81 ALA A CA 1
ATOM 664 C C . ALA A 1 81 ? 1.070 -15.165 10.277 1.00 53.09 81 ALA A C 1
ATOM 666 O O . ALA A 1 81 ? 0.758 -16.349 10.392 1.00 53.09 81 ALA A O 1
ATOM 667 N N . ASP A 1 82 ? 2.292 -14.703 10.563 1.00 49.75 82 ASP A N 1
ATOM 668 C CA . ASP A 1 82 ? 3.433 -15.563 10.909 1.00 49.75 82 ASP A CA 1
ATOM 669 C C . ASP A 1 82 ? 3.513 -15.938 12.400 1.00 49.75 82 ASP A C 1
ATOM 671 O O . ASP A 1 82 ? 4.311 -16.789 12.779 1.00 49.75 82 ASP A O 1
ATOM 675 N N . LEU A 1 83 ? 2.671 -15.364 13.270 1.00 52.09 83 LEU A N 1
ATOM 676 C CA . LEU A 1 83 ? 2.629 -15.709 14.704 1.00 52.09 83 LEU A CA 1
ATOM 677 C C . LEU A 1 83 ? 1.660 -16.854 15.023 1.00 52.09 83 LEU A C 1
ATOM 679 O O . LEU A 1 83 ? 1.311 -17.099 16.179 1.00 52.09 83 LEU A O 1
ATOM 683 N N . LYS A 1 84 ? 1.217 -17.579 13.996 1.00 45.47 84 LYS A N 1
ATOM 684 C CA . LYS A 1 84 ? 0.305 -18.704 14.143 1.00 45.47 84 LYS A CA 1
ATOM 685 C C . LYS A 1 84 ? 1.063 -20.022 14.300 1.00 45.47 84 LYS A C 1
ATOM 687 O O . LYS A 1 84 ? 0.846 -20.941 13.522 1.00 45.47 84 LYS A O 1
ATOM 692 N N . ASP A 1 85 ? 1.886 -20.129 15.339 1.00 43.19 85 ASP A N 1
ATOM 693 C CA . ASP A 1 85 ? 2.142 -21.434 15.944 1.00 43.19 85 ASP A CA 1
ATOM 694 C C . ASP A 1 85 ? 2.448 -21.319 17.443 1.00 43.19 85 ASP A C 1
ATOM 696 O O . ASP A 1 85 ? 3.558 -21.026 17.871 1.00 43.19 85 ASP A O 1
ATOM 700 N N . GLY A 1 86 ? 1.407 -21.515 18.249 1.00 49.94 86 GLY A N 1
ATOM 701 C CA . GLY A 1 86 ? 1.514 -21.772 19.682 1.00 49.94 86 GLY A CA 1
ATOM 702 C C . GLY A 1 86 ? 1.495 -23.271 19.983 1.00 49.94 86 GLY A C 1
ATOM 703 O O . GLY A 1 86 ? 0.923 -23.661 20.997 1.00 49.94 86 GLY A O 1
ATOM 704 N N . SER A 1 87 ? 2.032 -24.112 19.092 1.00 42.50 87 SER A N 1
ATOM 705 C CA . SER A 1 87 ? 2.271 -25.536 19.346 1.00 42.50 87 SER A CA 1
ATOM 706 C C . SER A 1 87 ? 3.751 -25.847 19.585 1.00 42.50 87 SER A C 1
ATOM 708 O O . SER A 1 87 ? 4.254 -26.866 19.132 1.00 42.50 87 SER A O 1
ATOM 710 N N . ASP A 1 88 ? 4.439 -24.996 20.349 1.00 38.03 88 ASP A N 1
ATOM 711 C CA . ASP A 1 88 ? 5.673 -25.404 21.026 1.00 38.03 88 ASP A CA 1
ATOM 712 C C . ASP A 1 88 ? 5.262 -26.047 22.368 1.00 38.03 88 ASP A C 1
ATOM 714 O O . ASP A 1 88 ? 4.802 -25.335 23.271 1.00 38.03 88 ASP A O 1
ATOM 718 N N . PRO A 1 89 ? 5.286 -27.388 22.507 1.00 45.19 89 PRO A N 1
ATOM 719 C CA . PRO A 1 89 ? 5.075 -28.013 23.796 1.00 45.19 89 PRO A CA 1
ATOM 720 C C . PRO A 1 89 ? 6.338 -27.794 24.633 1.00 45.19 89 PRO A C 1
ATOM 722 O O . PRO A 1 89 ? 7.447 -28.068 24.180 1.00 45.19 89 PRO A O 1
ATOM 725 N N . LEU A 1 90 ? 6.145 -27.298 25.857 1.00 41.00 90 LEU A N 1
ATOM 726 C CA . LEU A 1 90 ? 7.140 -27.400 26.929 1.00 41.00 90 LEU A CA 1
ATOM 727 C C . LEU A 1 90 ? 7.747 -28.809 27.013 1.00 41.00 90 LEU A C 1
ATOM 729 O O . LEU A 1 90 ? 6.971 -29.788 26.886 1.00 41.00 90 LEU A O 1
#

Foldseek 3Di:
DVVDVVVDDVLVVQLVPDDDPDPPLSVPPVSSVVSVCCVVCVDLVLVVLVVVLVPDDADVVHDPVNSVVVSVVSVVSNPCVVVPDPPPDD